Protein AF-A0A2G4IFR5-F1 (afdb_monomer_lite)

Structure (mmCIF, N/CA/C/O backbone):
data_AF-A0A2G4IFR5-F1
#
_entry.id   AF-A0A2G4IFR5-F1
#
loop_
_atom_site.group_PDB
_atom_site.id
_atom_site.type_symbol
_atom_site.label_atom_id
_atom_site.label_alt_id
_atom_site.label_comp_id
_atom_site.label_asym_id
_atom_site.label_entity_id
_atom_site.label_seq_id
_atom_site.pdbx_PDB_ins_code
_atom_site.Cartn_x
_atom_site.Cartn_y
_atom_site.Cartn_z
_atom_site.occupancy
_atom_site.B_iso_or_equiv
_atom_site.auth_seq_id
_atom_site.auth_comp_id
_atom_site.auth_asym_id
_atom_site.auth_atom_id
_atom_site.pdbx_PDB_model_num
ATOM 1 N N . MET A 1 1 ? 23.489 1.942 -8.739 1.00 63.62 1 MET A N 1
ATOM 2 C CA . MET A 1 1 ? 23.076 0.559 -8.385 1.00 63.62 1 MET A CA 1
ATOM 3 C C . MET A 1 1 ? 23.043 -0.261 -9.666 1.00 63.62 1 MET A C 1
ATOM 5 O O . MET A 1 1 ? 22.567 0.288 -10.649 1.00 63.62 1 MET A O 1
ATOM 9 N N . PRO A 1 2 ? 23.510 -1.520 -9.684 1.00 84.62 2 PRO A N 1
ATOM 10 C CA . PRO A 1 2 ? 23.428 -2.358 -10.882 1.00 84.62 2 PRO A CA 1
ATOM 11 C C . PRO A 1 2 ? 21.965 -2.626 -11.257 1.00 84.62 2 PRO A C 1
ATOM 13 O O . PRO A 1 2 ? 21.176 -3.003 -10.382 1.00 84.62 2 PRO A O 1
ATOM 16 N N . ALA A 1 3 ? 21.610 -2.432 -12.530 1.00 83.19 3 ALA A N 1
ATOM 17 C CA . ALA A 1 3 ? 20.237 -2.571 -13.022 1.00 83.19 3 ALA A CA 1
ATOM 18 C C . ALA A 1 3 ? 19.698 -4.004 -12.858 1.00 83.19 3 ALA A C 1
ATOM 20 O O . ALA A 1 3 ? 18.542 -4.196 -12.495 1.00 83.19 3 ALA A O 1
ATOM 21 N N . GLU A 1 4 ? 20.565 -5.007 -12.990 1.00 88.19 4 GLU A N 1
ATOM 22 C CA . GLU A 1 4 ? 20.238 -6.434 -12.831 1.00 88.19 4 GLU A CA 1
ATOM 23 C C . GLU A 1 4 ? 19.645 -6.775 -11.455 1.00 88.19 4 GLU A C 1
ATOM 25 O O . GLU A 1 4 ? 18.905 -7.743 -11.304 1.00 88.19 4 GLU A O 1
ATOM 30 N N . LYS A 1 5 ? 19.944 -5.972 -10.425 1.00 86.75 5 LYS A N 1
ATOM 31 C CA . LYS A 1 5 ? 19.448 -6.192 -9.057 1.00 86.75 5 LYS A CA 1
ATOM 32 C C . LYS A 1 5 ? 18.100 -5.518 -8.793 1.00 86.75 5 LYS A C 1
ATOM 34 O O . LYS A 1 5 ? 17.560 -5.668 -7.693 1.00 86.75 5 LYS A O 1
ATOM 39 N N . LEU A 1 6 ? 17.573 -4.745 -9.746 1.00 87.06 6 LEU A N 1
ATOM 40 C CA . LEU A 1 6 ? 16.308 -4.025 -9.592 1.00 87.06 6 LEU A CA 1
ATOM 41 C C . LEU A 1 6 ? 15.108 -4.968 -9.428 1.00 87.06 6 LEU A C 1
ATOM 43 O O . LEU A 1 6 ? 14.366 -4.747 -8.470 1.00 87.06 6 LEU A O 1
ATOM 47 N N . PRO A 1 7 ? 14.934 -6.043 -10.227 1.00 88.75 7 PRO A N 1
ATOM 48 C CA . PRO A 1 7 ? 13.767 -6.919 -10.091 1.00 88.75 7 PRO A CA 1
ATOM 49 C C . PRO A 1 7 ? 13.686 -7.585 -8.711 1.00 88.75 7 PRO A C 1
ATOM 51 O O . PRO A 1 7 ? 12.660 -7.518 -8.035 1.00 88.75 7 PRO A O 1
ATOM 54 N N . ALA A 1 8 ? 14.802 -8.149 -8.236 1.00 90.06 8 ALA A N 1
ATOM 55 C CA . ALA A 1 8 ? 14.870 -8.785 -6.921 1.00 90.06 8 ALA A CA 1
ATOM 56 C C . ALA A 1 8 ? 14.610 -7.788 -5.779 1.00 90.06 8 ALA A C 1
ATOM 58 O O . ALA A 1 8 ? 13.945 -8.109 -4.793 1.00 90.06 8 ALA A O 1
ATOM 59 N N . ARG A 1 9 ? 15.113 -6.553 -5.908 1.00 90.62 9 ARG A N 1
ATOM 60 C CA . ARG A 1 9 ? 14.861 -5.493 -4.926 1.00 90.62 9 ARG A CA 1
ATOM 61 C C . ARG A 1 9 ? 13.400 -5.071 -4.926 1.00 90.62 9 ARG A C 1
ATOM 63 O O . ARG A 1 9 ? 12.842 -4.926 -3.847 1.00 90.62 9 ARG A O 1
ATOM 70 N N . TYR A 1 10 ? 12.804 -4.901 -6.101 1.00 89.56 10 TYR A N 1
ATOM 71 C CA . TYR A 1 10 ? 11.403 -4.529 -6.249 1.00 89.56 10 TYR A CA 1
ATOM 72 C C . TYR A 1 10 ? 10.490 -5.544 -5.553 1.00 89.56 10 TYR A C 1
ATOM 74 O O . TYR A 1 10 ? 9.724 -5.170 -4.665 1.00 89.56 10 TYR A O 1
ATOM 82 N N . ALA A 1 11 ? 10.664 -6.835 -5.850 1.00 91.44 11 ALA A N 1
ATOM 83 C CA . 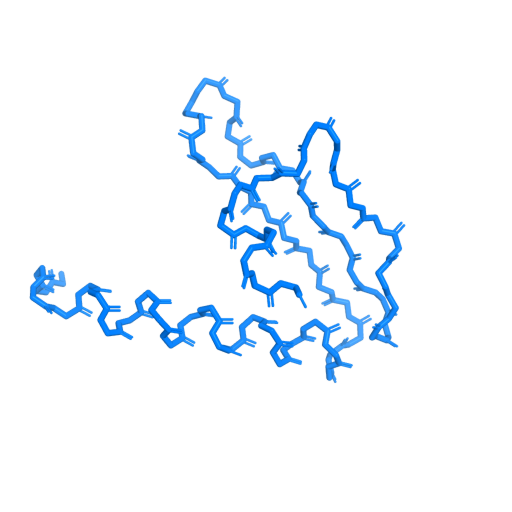ALA A 1 11 ? 9.899 -7.905 -5.210 1.00 91.44 11 ALA A CA 1
ATOM 84 C C . ALA A 1 11 ? 10.060 -7.901 -3.679 1.00 91.44 11 ALA A C 1
ATOM 86 O O . ALA A 1 11 ? 9.080 -7.978 -2.936 1.00 91.44 11 ALA A O 1
ATOM 87 N N . ARG A 1 12 ? 11.295 -7.743 -3.188 1.00 95.25 12 ARG A N 1
ATOM 88 C CA . ARG A 1 12 ? 11.574 -7.704 -1.747 1.00 95.25 12 ARG A CA 1
ATOM 89 C C . ARG A 1 12 ? 10.987 -6.462 -1.066 1.00 95.25 12 ARG A C 1
ATOM 91 O O . ARG A 1 12 ? 10.510 -6.564 0.061 1.00 95.25 12 ARG A O 1
ATOM 98 N N . SER A 1 13 ? 10.991 -5.309 -1.733 1.00 94.19 13 SER A N 1
ATOM 99 C CA . SER A 1 13 ? 10.355 -4.085 -1.233 1.00 94.19 13 SER A CA 1
ATOM 100 C C . SER A 1 13 ? 8.845 -4.257 -1.088 1.00 94.19 13 SER A C 1
ATOM 102 O O . SER A 1 13 ? 8.299 -3.892 -0.050 1.00 94.19 13 SER A O 1
ATOM 104 N N . LEU A 1 14 ? 8.180 -4.874 -2.071 1.00 95.19 14 LEU A N 1
ATOM 105 C CA . LEU A 1 14 ? 6.749 -5.176 -1.989 1.00 95.19 14 LEU A CA 1
ATOM 106 C C . LEU A 1 14 ? 6.434 -6.164 -0.857 1.00 95.19 14 LEU A C 1
ATOM 108 O O . LEU A 1 14 ? 5.516 -5.928 -0.073 1.00 95.19 14 LEU A O 1
ATOM 112 N N . ALA A 1 15 ? 7.224 -7.231 -0.706 1.00 95.69 15 ALA A N 1
ATOM 113 C CA . ALA A 1 15 ? 7.054 -8.181 0.395 1.00 95.69 15 ALA A CA 1
ATOM 114 C C . ALA A 1 15 ? 7.199 -7.503 1.773 1.00 95.69 15 ALA A C 1
ATOM 116 O O . ALA A 1 15 ? 6.384 -7.729 2.672 1.00 95.69 15 ALA A O 1
ATOM 117 N N . ASN A 1 16 ? 8.194 -6.623 1.923 1.00 96.44 16 ASN A N 1
ATOM 118 C CA . ASN A 1 16 ? 8.383 -5.833 3.139 1.00 96.44 16 ASN A CA 1
ATOM 119 C C . ASN A 1 16 ? 7.220 -4.869 3.385 1.00 96.44 16 ASN A C 1
ATOM 121 O O . ASN A 1 16 ? 6.777 -4.753 4.525 1.00 96.44 16 ASN A O 1
ATOM 125 N N . LEU A 1 17 ? 6.702 -4.219 2.339 1.00 96.94 17 LEU A N 1
ATOM 126 C CA . LEU A 1 17 ? 5.540 -3.340 2.440 1.00 96.94 17 LEU A CA 1
ATOM 127 C C . LEU A 1 17 ? 4.305 -4.112 2.920 1.00 96.94 17 LEU A C 1
ATOM 129 O O . LEU A 1 17 ? 3.674 -3.696 3.887 1.00 96.94 17 LEU A O 1
ATOM 133 N N . LYS A 1 18 ? 4.002 -5.273 2.323 1.00 96.38 18 LYS A N 1
ATOM 134 C CA . LYS A 1 18 ? 2.863 -6.114 2.734 1.00 96.38 18 LYS A CA 1
ATOM 135 C C . LYS A 1 18 ? 2.949 -6.527 4.205 1.00 96.38 18 LYS A C 1
ATOM 137 O O . LYS A 1 18 ? 1.924 -6.618 4.875 1.00 96.38 18 LYS A O 1
ATOM 142 N N . ARG A 1 19 ? 4.162 -6.789 4.706 1.00 97.06 19 ARG A N 1
ATOM 143 C CA . ARG A 1 19 ? 4.407 -7.069 6.126 1.00 97.06 19 ARG A CA 1
ATOM 144 C C . ARG A 1 19 ? 4.219 -5.817 6.988 1.00 97.06 19 ARG A C 1
ATOM 146 O O . ARG A 1 19 ? 3.472 -5.862 7.955 1.00 97.06 19 ARG A O 1
ATOM 153 N N . ALA A 1 20 ? 4.822 -4.692 6.605 1.00 97.12 20 ALA A N 1
ATOM 154 C CA . ALA A 1 20 ? 4.704 -3.431 7.336 1.00 97.12 20 ALA A CA 1
ATOM 155 C C . ALA A 1 20 ? 3.240 -2.988 7.487 1.00 97.12 20 ALA A C 1
ATOM 157 O O . ALA A 1 20 ? 2.831 -2.619 8.579 1.00 97.12 20 ALA A O 1
ATOM 158 N N . MET A 1 21 ? 2.427 -3.109 6.432 1.00 96.19 21 MET A N 1
ATOM 159 C CA . MET A 1 21 ? 0.998 -2.759 6.466 1.00 96.19 21 MET A CA 1
ATOM 160 C C . MET A 1 21 ? 0.195 -3.516 7.533 1.00 96.19 21 MET A C 1
ATOM 162 O O . MET A 1 21 ? -0.899 -3.074 7.865 1.00 96.19 21 MET A O 1
ATOM 166 N N . ARG A 1 22 ? 0.712 -4.637 8.055 1.00 95.69 22 ARG A N 1
ATOM 167 C CA . ARG A 1 22 ? 0.119 -5.385 9.171 1.00 95.69 22 ARG A CA 1
ATOM 168 C C . ARG A 1 22 ? 0.796 -5.095 10.509 1.00 95.69 22 ARG A C 1
ATOM 170 O O . ARG A 1 22 ? 0.106 -4.995 11.514 1.00 95.69 22 ARG A O 1
ATOM 177 N N . ASP A 1 23 ? 2.122 -4.989 10.506 1.00 96.06 23 ASP A N 1
ATOM 178 C CA . ASP A 1 23 ? 2.918 -5.152 11.725 1.00 96.06 23 ASP A CA 1
ATOM 179 C C . ASP A 1 23 ? 3.371 -3.823 12.356 1.00 96.06 23 ASP A C 1
ATOM 181 O O . ASP A 1 23 ? 3.766 -3.819 13.520 1.00 96.06 23 ASP A O 1
ATOM 185 N N . VAL A 1 24 ? 3.354 -2.700 11.620 1.00 96.62 24 VAL A N 1
ATOM 186 C CA . VAL A 1 24 ? 3.773 -1.394 12.168 1.00 96.62 24 VAL A CA 1
ATOM 187 C C . VAL A 1 24 ? 2.579 -0.4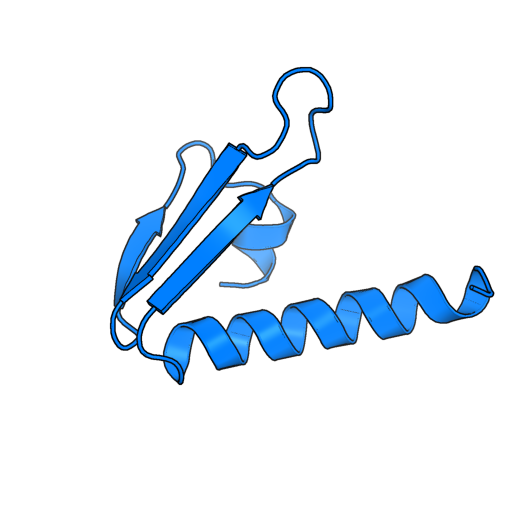68 12.456 1.00 96.62 24 VAL A C 1
ATOM 189 O O . VAL A 1 24 ? 1.555 -0.572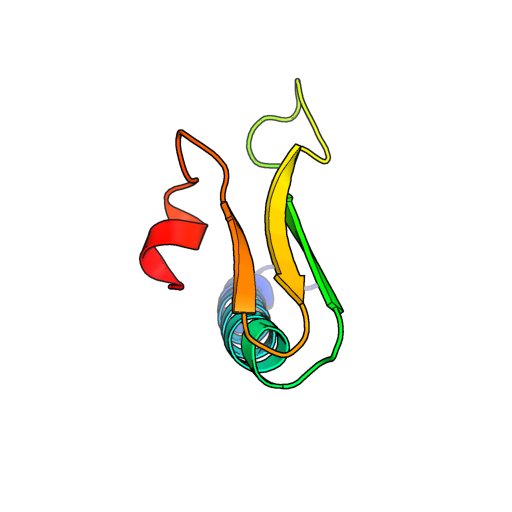 11.777 1.00 96.62 24 VAL A O 1
ATOM 192 N N . PRO A 1 25 ? 2.694 0.469 13.424 1.00 97.62 25 PRO A N 1
ATOM 193 C CA . PRO A 1 25 ? 1.559 1.285 13.869 1.00 97.62 25 PRO A CA 1
ATOM 194 C C . PRO A 1 25 ? 0.962 2.193 12.796 1.00 97.62 25 PRO A C 1
ATOM 196 O O . PRO A 1 25 ? -0.241 2.424 12.796 1.00 97.62 25 PRO A O 1
ATOM 199 N N . ILE A 1 26 ? 1.784 2.717 11.884 1.00 97.94 26 ILE A N 1
ATOM 200 C CA . ILE A 1 26 ? 1.318 3.561 10.786 1.00 97.94 26 ILE A CA 1
ATOM 201 C C . ILE A 1 26 ? 2.129 3.296 9.519 1.00 97.94 26 ILE A C 1
ATOM 203 O O . ILE A 1 26 ? 3.360 3.278 9.539 1.00 97.94 26 ILE A O 1
ATOM 207 N N . VAL A 1 27 ? 1.430 3.104 8.402 1.00 98.06 27 VAL A N 1
ATOM 208 C CA . VAL A 1 27 ? 2.019 2.990 7.066 1.00 98.06 27 VAL A CA 1
ATOM 209 C C . VAL A 1 27 ? 1.311 3.949 6.132 1.00 98.06 27 VAL A C 1
ATOM 211 O O . VAL A 1 27 ? 0.098 3.869 5.948 1.00 98.06 27 VAL A O 1
ATOM 214 N N . LEU A 1 28 ? 2.090 4.819 5.498 1.00 98.00 28 LEU A N 1
ATOM 215 C CA . LEU A 1 28 ? 1.637 5.697 4.427 1.00 98.00 28 LEU A CA 1
ATOM 216 C C . LEU A 1 28 ? 2.244 5.207 3.117 1.00 98.00 28 LEU A C 1
ATOM 218 O O . LEU A 1 28 ? 3.462 5.075 3.005 1.00 98.00 28 LEU A O 1
ATOM 222 N N . VAL A 1 29 ? 1.396 4.930 2.132 1.00 97.19 29 VAL A N 1
ATOM 223 C CA . VAL A 1 29 ? 1.824 4.427 0.828 1.00 97.19 29 VAL A CA 1
ATOM 224 C C . VAL A 1 29 ? 1.589 5.497 -0.221 1.00 97.19 29 VAL A C 1
ATOM 226 O O . VAL A 1 29 ? 0.462 5.967 -0.395 1.00 97.19 29 VAL A O 1
ATOM 229 N N . PHE A 1 30 ? 2.655 5.851 -0.932 1.00 96.88 30 PHE A N 1
ATOM 230 C CA . PHE A 1 30 ? 2.642 6.841 -2.000 1.00 96.88 30 PHE A CA 1
ATOM 231 C C . PHE A 1 30 ? 3.037 6.200 -3.328 1.00 96.88 30 PHE A C 1
ATOM 233 O O . PHE A 1 30 ? 3.953 5.381 -3.389 1.00 96.88 30 PHE A O 1
ATOM 240 N N . ASP A 1 31 ? 2.332 6.594 -4.376 1.00 95.50 31 ASP A N 1
ATOM 241 C CA . ASP A 1 31 ? 2.493 6.145 -5.749 1.00 95.50 31 ASP A CA 1
ATOM 242 C C . ASP A 1 31 ? 3.077 7.282 -6.596 1.00 95.50 31 ASP A C 1
ATOM 244 O O . ASP A 1 31 ? 2.676 8.439 -6.455 1.00 95.50 31 ASP A O 1
ATOM 248 N N . ASN A 1 32 ? 4.045 6.943 -7.446 1.00 94.19 32 ASN A N 1
ATOM 249 C CA . ASN A 1 32 ? 4.768 7.885 -8.311 1.00 94.19 32 ASN A CA 1
ATOM 250 C C . ASN A 1 32 ? 4.726 7.457 -9.789 1.00 94.19 32 ASN A C 1
ATOM 252 O O . ASN A 1 32 ? 5.589 7.858 -10.562 1.00 94.19 32 ASN A O 1
ATOM 256 N N . ASP A 1 33 ? 3.760 6.621 -10.174 1.00 91.50 33 ASP A N 1
ATOM 257 C CA . ASP A 1 33 ? 3.635 6.111 -11.545 1.00 91.50 33 ASP A CA 1
ATOM 258 C C . ASP A 1 33 ? 3.277 7.223 -12.555 1.00 91.50 33 ASP A C 1
ATOM 260 O O . ASP A 1 33 ? 3.819 7.269 -13.657 1.00 91.50 33 ASP A O 1
ATOM 264 N N . ASP A 1 34 ? 2.437 8.192 -12.156 1.00 91.25 34 ASP A N 1
ATOM 265 C CA . ASP A 1 34 ? 2.213 9.429 -12.919 1.00 91.25 34 ASP A CA 1
ATOM 266 C C . ASP A 1 34 ? 3.108 10.560 -12.397 1.00 91.25 34 ASP A C 1
ATOM 268 O O . ASP A 1 34 ? 2.819 11.200 -11.384 1.00 91.25 34 ASP A O 1
ATOM 272 N N . LEU A 1 35 ? 4.183 10.852 -13.130 1.00 92.44 35 LEU A N 1
ATOM 273 C CA . LEU A 1 35 ? 5.132 11.914 -12.782 1.00 92.44 35 LEU A CA 1
ATOM 274 C C . LEU A 1 35 ? 4.533 13.329 -12.843 1.00 92.44 35 LEU A C 1
ATOM 276 O O . LEU A 1 35 ? 5.141 14.263 -12.323 1.00 92.44 35 LEU A O 1
ATOM 280 N N . ARG A 1 36 ? 3.347 13.513 -13.440 1.00 95.12 36 ARG A N 1
ATOM 281 C CA . ARG A 1 36 ? 2.621 14.797 -13.416 1.00 95.12 36 ARG A CA 1
ATOM 282 C C . ARG A 1 36 ? 1.922 15.034 -12.077 1.00 95.12 36 ARG A C 1
ATOM 284 O O . ARG A 1 36 ? 1.603 16.174 -11.755 1.00 95.12 36 ARG A O 1
ATOM 291 N N . ALA A 1 37 ? 1.688 13.971 -11.307 1.00 90.19 37 ALA A N 1
ATOM 292 C CA . ALA A 1 37 ? 1.052 13.999 -9.994 1.00 90.19 37 ALA A CA 1
ATOM 293 C C . ALA A 1 37 ? 1.820 13.100 -9.000 1.00 90.19 37 ALA A C 1
ATOM 295 O O . ALA A 1 37 ? 1.291 12.077 -8.550 1.00 90.19 37 ALA A O 1
ATOM 296 N N . PRO A 1 38 ? 3.074 13.458 -8.662 1.00 94.06 38 PRO A N 1
ATOM 297 C CA . PRO A 1 38 ? 3.915 12.645 -7.794 1.00 94.06 38 PRO A CA 1
ATOM 298 C C . PRO A 1 38 ? 3.398 12.639 -6.352 1.00 94.06 38 PRO A C 1
ATOM 300 O O . PRO A 1 38 ? 2.602 13.485 -5.943 1.00 94.06 38 PRO A O 1
ATOM 303 N N . TYR A 1 39 ? 3.898 11.691 -5.561 1.00 94.38 39 TYR A N 1
ATOM 304 C CA . TYR A 1 39 ? 3.537 11.511 -4.154 1.00 94.38 39 TYR A CA 1
ATOM 305 C C . TYR A 1 39 ? 2.024 11.358 -3.951 1.00 94.38 39 TYR A C 1
ATOM 307 O O . TYR A 1 39 ? 1.453 11.840 -2.969 1.00 94.38 39 TYR A O 1
ATOM 315 N N . ARG A 1 40 ? 1.348 10.661 -4.869 1.00 95.56 40 ARG A N 1
ATOM 316 C CA . ARG A 1 40 ? -0.078 10.380 -4.727 1.00 95.56 40 ARG A CA 1
ATOM 317 C C . ARG A 1 40 ? -0.267 9.362 -3.611 1.00 95.56 40 ARG A C 1
ATOM 319 O O . ARG A 1 40 ? 0.152 8.216 -3.741 1.00 95.56 40 ARG A O 1
ATOM 326 N N . ARG A 1 41 ? -0.896 9.747 -2.500 1.00 97.44 41 ARG A N 1
ATOM 327 C CA . ARG A 1 41 ? -1.212 8.796 -1.423 1.00 97.44 41 ARG A CA 1
ATOM 328 C C . ARG A 1 41 ? -2.239 7.781 -1.924 1.00 97.44 41 ARG A C 1
ATOM 330 O O . ARG A 1 41 ? -3.314 8.172 -2.370 1.00 97.44 41 ARG A O 1
ATOM 337 N N . VAL A 1 42 ? -1.920 6.493 -1.819 1.00 97.56 42 VAL A N 1
ATOM 338 C CA . VAL A 1 42 ? -2.757 5.392 -2.332 1.00 97.56 42 VAL A CA 1
ATOM 339 C C . VAL A 1 42 ? -3.224 4.411 -1.265 1.00 97.56 42 VAL A C 1
ATOM 341 O O . VAL A 1 42 ? -4.233 3.743 -1.476 1.00 97.56 42 VAL A O 1
ATOM 344 N N . ALA A 1 43 ? -2.565 4.371 -0.105 1.00 98.06 43 ALA A N 1
ATOM 345 C CA . ALA A 1 43 ? -3.068 3.670 1.070 1.00 98.06 43 ALA A CA 1
ATOM 346 C C . ALA A 1 43 ? -2.592 4.318 2.376 1.00 98.06 43 ALA A C 1
ATOM 348 O O . ALA A 1 43 ? -1.489 4.866 2.437 1.00 98.06 43 ALA A O 1
ATOM 349 N N . THR A 1 44 ? -3.411 4.188 3.417 1.00 98.38 44 THR A N 1
ATOM 350 C CA . THR A 1 44 ? -3.010 4.375 4.816 1.00 98.38 44 THR A CA 1
ATOM 351 C C . THR A 1 44 ? -3.381 3.113 5.578 1.00 98.38 44 THR A C 1
ATOM 353 O O . THR A 1 44 ? -4.486 2.592 5.410 1.00 98.38 44 THR A O 1
ATOM 356 N N . CYS A 1 45 ? -2.457 2.609 6.391 1.00 98.06 45 CYS A N 1
ATOM 357 C CA . CYS A 1 45 ? -2.745 1.579 7.381 1.00 98.06 45 CYS A CA 1
ATOM 358 C C . CYS A 1 45 ? -2.394 2.094 8.772 1.00 98.06 45 CYS A C 1
ATOM 360 O O . CYS A 1 45 ? -1.307 2.634 8.957 1.00 98.06 45 CYS A O 1
ATOM 362 N N . GLU A 1 46 ? -3.289 1.898 9.732 1.00 98.06 46 GLU A N 1
ATOM 363 C CA . GLU A 1 46 ? -3.096 2.239 11.139 1.00 98.06 46 GLU A CA 1
ATOM 364 C C . GLU A 1 46 ? -3.354 0.992 11.980 1.00 98.06 46 GLU A C 1
ATOM 366 O O . GLU A 1 46 ? -4.421 0.387 11.887 1.00 98.06 46 GLU A O 1
ATOM 371 N N . ASN A 1 47 ? -2.359 0.574 12.763 1.00 96.75 47 ASN A N 1
ATOM 372 C CA . ASN A 1 47 ? -2.391 -0.635 13.592 1.00 96.75 47 ASN A CA 1
ATOM 373 C C . ASN A 1 47 ? -2.893 -1.876 12.825 1.00 96.75 47 ASN A C 1
ATOM 375 O O . ASN A 1 47 ? -3.735 -2.631 13.306 1.00 96.75 47 ASN A O 1
ATOM 379 N N . GLY A 1 48 ? -2.422 -2.048 11.586 1.00 95.12 48 GLY A N 1
ATOM 380 C CA . GLY A 1 48 ? -2.816 -3.150 10.701 1.00 95.12 48 GLY A CA 1
ATOM 381 C C . GLY A 1 48 ? -4.150 -2.966 9.959 1.00 95.12 48 GLY A C 1
ATOM 382 O O . GLY A 1 48 ? -4.442 -3.721 9.027 1.00 95.12 48 GLY A O 1
ATOM 383 N N . ALA A 1 49 ? -4.956 -1.962 10.314 1.00 96.31 49 ALA A N 1
ATOM 384 C CA . ALA A 1 49 ? -6.219 -1.658 9.649 1.00 96.31 49 ALA A CA 1
ATOM 385 C C . ALA A 1 49 ? -6.008 -0.698 8.472 1.00 96.31 49 ALA A C 1
ATOM 387 O O . ALA A 1 49 ? -5.345 0.324 8.601 1.00 96.31 49 ALA A O 1
ATOM 388 N N . ARG A 1 50 ? -6.609 -0.994 7.316 1.00 95.94 50 ARG A N 1
ATOM 389 C CA . ARG A 1 50 ? -6.551 -0.144 6.113 1.00 95.94 50 ARG A CA 1
ATOM 390 C C . ARG A 1 50 ? -7.537 1.018 6.259 1.00 95.94 50 ARG A C 1
ATOM 392 O O . ARG A 1 50 ? -8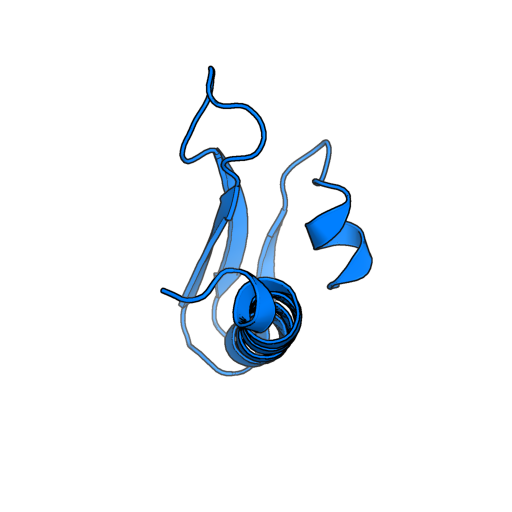.709 0.865 5.928 1.00 95.94 50 ARG A O 1
ATOM 399 N N . THR A 1 51 ? -7.075 2.162 6.758 1.00 98.00 51 THR A N 1
ATOM 400 C CA . THR A 1 51 ? -7.913 3.351 7.005 1.00 98.00 51 THR A CA 1
ATOM 401 C C . THR A 1 51 ? -8.163 4.180 5.746 1.00 98.00 51 THR A C 1
ATOM 403 O O . THR A 1 51 ? -9.135 4.928 5.677 1.00 98.00 51 THR A O 1
ATOM 406 N N . PHE A 1 52 ? -7.331 4.019 4.713 1.00 98.19 52 PHE A N 1
ATOM 407 C CA . PHE A 1 52 ? -7.519 4.661 3.413 1.00 98.19 52 PHE A CA 1
ATOM 408 C C . PHE A 1 52 ? -7.035 3.762 2.273 1.00 98.19 52 PHE A C 1
ATOM 410 O O . PHE A 1 52 ? -5.975 3.145 2.380 1.00 98.19 52 PHE A O 1
ATOM 417 N N . LEU A 1 53 ? -7.780 3.750 1.164 1.00 97.88 53 LEU A N 1
ATOM 418 C CA . LEU A 1 53 ? -7.387 3.182 -0.128 1.00 97.88 53 LEU A CA 1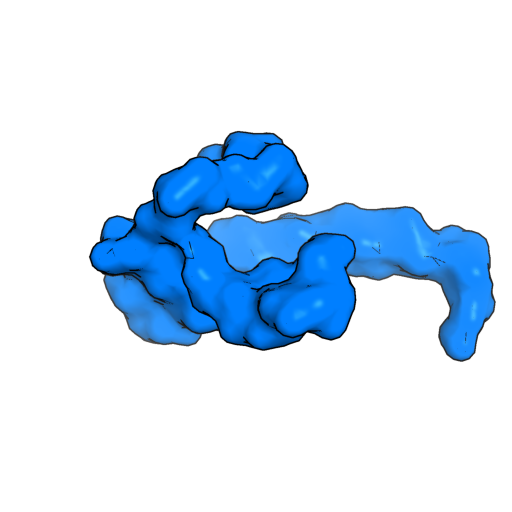
ATOM 419 C C . LEU A 1 53 ? -7.859 4.120 -1.245 1.00 97.88 53 LEU A C 1
ATOM 421 O O . LEU A 1 53 ? -9.030 4.509 -1.274 1.00 97.88 53 LEU A O 1
ATOM 425 N N . ALA A 1 54 ? -6.961 4.481 -2.162 1.00 96.50 54 ALA A N 1
ATOM 426 C CA . ALA A 1 54 ? -7.306 5.333 -3.297 1.00 96.50 54 ALA A CA 1
ATOM 427 C C . ALA A 1 54 ? -8.263 4.637 -4.276 1.00 96.50 54 ALA A C 1
ATOM 429 O O . ALA A 1 54 ? -8.240 3.417 -4.447 1.00 96.50 54 ALA A O 1
ATOM 430 N N . LYS A 1 55 ? -9.090 5.445 -4.947 1.00 94.56 55 LYS A N 1
ATOM 431 C CA . LYS A 1 55 ? -9.973 5.028 -6.040 1.00 94.56 55 LYS A CA 1
ATOM 432 C C . LYS A 1 55 ? -9.720 5.944 -7.254 1.00 94.56 55 LYS A C 1
ATOM 434 O O . LYS A 1 55 ? -9.921 7.148 -7.114 1.00 94.56 55 LYS A O 1
ATOM 439 N N . PRO A 1 56 ? -9.286 5.415 -8.413 1.00 92.50 56 PRO A N 1
ATOM 440 C CA . PRO A 1 56 ? -8.925 4.016 -8.634 1.00 92.50 56 PRO A CA 1
ATOM 441 C C . PRO A 1 56 ? -7.667 3.622 -7.846 1.00 92.50 56 PRO A C 1
ATOM 443 O O . PRO A 1 56 ? -6.779 4.440 -7.604 1.00 92.50 56 PRO A O 1
ATOM 446 N N . MET A 1 57 ? -7.611 2.356 -7.437 1.00 94.69 57 MET A N 1
ATOM 447 C CA . MET A 1 57 ? -6.430 1.785 -6.796 1.00 94.69 57 MET A CA 1
ATOM 448 C C . MET A 1 57 ? -5.395 1.433 -7.878 1.00 94.69 57 MET A C 1
ATOM 450 O O . MET A 1 57 ? -5.792 0.857 -8.890 1.00 94.69 57 MET A O 1
ATOM 454 N N . P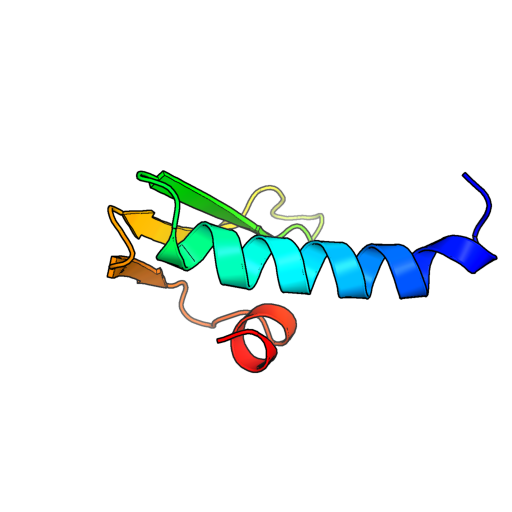RO A 1 58 ? -4.097 1.736 -7.694 1.00 95.44 58 PRO A N 1
ATOM 455 C CA . PRO A 1 58 ? -3.068 1.335 -8.652 1.00 95.44 58 PRO A CA 1
ATOM 456 C C . PRO A 1 58 ? -2.967 -0.189 -8.798 1.00 95.44 58 PRO A C 1
ATOM 458 O O . PRO A 1 58 ? -3.060 -0.918 -7.806 1.00 95.44 58 PRO A O 1
ATOM 461 N N . ASP A 1 59 ? -2.674 -0.665 -10.008 1.00 94.12 59 ASP A N 1
ATOM 462 C CA . ASP A 1 59 ? -2.573 -2.098 -10.326 1.00 94.12 59 ASP A CA 1
ATOM 463 C C . ASP A 1 59 ? -1.519 -2.839 -9.501 1.00 94.12 59 ASP A C 1
ATOM 465 O O . ASP A 1 59 ? -1.694 -3.995 -9.120 1.00 94.12 59 ASP A O 1
ATOM 469 N N . TRP A 1 60 ? -0.391 -2.193 -9.212 1.00 94.12 60 TRP A N 1
ATOM 470 C CA . TRP A 1 60 ? 0.648 -2.825 -8.404 1.00 94.12 60 TRP A CA 1
ATOM 471 C C . TRP A 1 60 ? 0.177 -3.040 -6.959 1.00 94.12 60 TRP A C 1
ATOM 473 O O . TRP A 1 60 ? 0.532 -4.042 -6.337 1.00 94.12 60 TRP A O 1
ATOM 483 N N . LEU A 1 61 ? -0.642 -2.121 -6.435 1.00 95.12 61 LEU A N 1
ATOM 484 C CA . LEU A 1 61 ? -1.173 -2.194 -5.079 1.00 95.12 61 LEU A CA 1
ATOM 485 C C . LEU A 1 61 ? -2.315 -3.211 -5.000 1.00 95.12 61 LEU A C 1
ATOM 487 O O . LEU A 1 61 ? -2.391 -3.953 -4.023 1.00 95.12 61 LEU A O 1
ATOM 491 N N . SER A 1 62 ? -3.147 -3.310 -6.043 1.00 94.50 62 SER A N 1
ATOM 492 C CA . SER A 1 62 ? -4.208 -4.321 -6.125 1.00 94.50 62 SER A CA 1
ATOM 493 C C . SER A 1 62 ? -3.658 -5.749 -6.122 1.00 94.50 62 SER A C 1
ATOM 495 O O . SER A 1 62 ? -4.238 -6.621 -5.490 1.00 94.50 62 SER A O 1
ATOM 497 N N . ARG A 1 63 ? -2.504 -5.982 -6.759 1.00 93.00 63 ARG A N 1
ATOM 498 C CA . ARG A 1 63 ? -1.802 -7.279 -6.744 1.00 93.00 63 ARG A CA 1
ATOM 499 C C . ARG A 1 63 ? -1.107 -7.579 -5.414 1.00 93.00 63 ARG A C 1
ATOM 501 O O . ARG A 1 63 ? -0.754 -8.728 -5.154 1.00 93.00 63 ARG A O 1
ATOM 508 N N . LEU A 1 64 ? -0.840 -6.552 -4.605 1.00 92.56 64 LEU A N 1
ATOM 509 C CA . LEU A 1 64 ? -0.157 -6.700 -3.322 1.00 92.56 64 LEU A CA 1
ATOM 510 C C . LEU A 1 64 ? -1.115 -7.097 -2.194 1.00 92.56 64 LEU A C 1
ATOM 512 O O . LEU A 1 64 ? -0.732 -7.893 -1.326 1.00 92.56 64 LEU A O 1
ATOM 516 N N . LEU A 1 65 ? -2.309 -6.501 -2.182 1.00 88.62 65 LEU A N 1
ATOM 517 C CA . LEU A 1 65 ? -3.334 -6.673 -1.149 1.00 88.62 65 LEU A CA 1
ATOM 518 C C . LEU A 1 65 ? -4.059 -8.011 -1.292 1.00 88.62 65 LEU A C 1
ATOM 520 O O . LEU A 1 65 ? -4.114 -8.714 -0.255 1.00 88.62 65 LEU A O 1
#

Secondary structure (DSSP, 8-state):
--GGGHHHHHHHHHHHHHHHHHHSSEEEEEE-SSTTS-SEEEEEEETTEEEEE-SSPPHHHHTT-

pLDDT: mean 93.91, std 5.16, range [63.62, 98.38]

Foldseek 3Di:
DDPVCVVVVVVVVLVVLLVCLADPQKDWDADCPDVVDGRHTAFIHGNNRTPDGDVVHDPVVVVSD

Sequence (65 aa):
MPAEKLPARYARSLANLKRAMRDVPIVLVFDNDDLRAPYRRVATCENGARTFLAKPMPDWLSRLL

Radius of gyration: 12.7 Å; chains: 1; bounding box: 33×24×27 Å